Protein AF-A0A8X6W971-F1 (afdb_monomer)

Structure (mmCIF, N/CA/C/O backbone):
data_AF-A0A8X6W971-F1
#
_entry.id   AF-A0A8X6W971-F1
#
loop_
_atom_site.group_PDB
_atom_site.id
_atom_site.type_symbol
_atom_site.label_atom_id
_atom_site.label_alt_id
_atom_site.label_comp_id
_atom_site.label_asym_id
_atom_site.label_entity_id
_atom_site.label_seq_id
_atom_site.pdbx_PDB_ins_code
_atom_site.Cartn_x
_atom_site.Cartn_y
_atom_site.Cartn_z
_atom_site.occupancy
_atom_site.B_iso_or_equiv
_atom_site.auth_seq_id
_atom_site.auth_comp_id
_atom_site.auth_asym_id
_atom_site.auth_atom_id
_atom_site.pdbx_PDB_model_num
ATOM 1 N N . MET A 1 1 ? 10.305 8.942 15.563 1.00 44.91 1 MET A N 1
ATOM 2 C CA . MET A 1 1 ? 9.252 9.953 15.820 1.00 44.91 1 MET A CA 1
ATOM 3 C C . MET A 1 1 ? 9.724 11.420 15.728 1.00 44.91 1 MET A C 1
ATOM 5 O O . MET A 1 1 ? 8.876 12.283 15.577 1.00 44.91 1 MET A O 1
ATOM 9 N N . ASN A 1 2 ? 11.033 11.741 15.725 1.00 41.28 2 ASN A N 1
ATOM 10 C CA . ASN A 1 2 ? 11.530 13.136 15.807 1.00 41.28 2 ASN A CA 1
ATOM 11 C C . ASN A 1 2 ? 11.628 13.958 14.498 1.00 41.28 2 ASN A C 1
ATOM 13 O O . ASN A 1 2 ? 11.898 15.151 14.576 1.00 41.28 2 ASN A O 1
ATOM 17 N N . LYS A 1 3 ? 11.394 13.387 13.305 1.00 46.59 3 LYS A N 1
ATOM 18 C CA . LYS A 1 3 ? 11.493 14.131 12.024 1.00 46.59 3 LYS A CA 1
ATOM 19 C C . LYS A 1 3 ? 10.219 14.894 11.620 1.00 46.59 3 LYS A C 1
ATOM 21 O O . LYS A 1 3 ? 10.252 15.666 10.672 1.00 46.59 3 LYS A O 1
ATOM 26 N N . LEU A 1 4 ? 9.116 14.713 12.352 1.00 51.41 4 LEU A N 1
ATOM 27 C CA . LEU A 1 4 ? 7.832 15.381 12.086 1.00 51.41 4 LEU A CA 1
ATOM 28 C C . LEU A 1 4 ? 7.694 16.761 12.751 1.00 51.41 4 LEU A C 1
ATOM 30 O O . LEU A 1 4 ? 6.668 17.409 12.594 1.00 51.41 4 LEU A O 1
ATOM 34 N N . LYS A 1 5 ? 8.723 17.236 13.467 1.00 49.31 5 LYS A N 1
ATOM 35 C CA . LYS A 1 5 ? 8.712 18.553 14.131 1.00 49.31 5 LYS A CA 1
ATOM 36 C C . LYS A 1 5 ? 8.856 19.745 13.168 1.00 49.31 5 LYS A C 1
ATOM 38 O O . LYS A 1 5 ? 8.687 20.880 13.591 1.00 49.31 5 LYS A O 1
ATOM 43 N N . ASN A 1 6 ? 9.111 19.498 11.882 1.00 54.38 6 ASN A N 1
ATOM 44 C CA . ASN A 1 6 ? 9.034 20.516 10.835 1.00 54.38 6 ASN A CA 1
ATOM 45 C C . ASN A 1 6 ? 7.627 20.490 10.229 1.00 54.38 6 ASN A C 1
ATOM 47 O O . ASN A 1 6 ? 7.315 19.579 9.461 1.00 54.38 6 ASN A O 1
ATOM 51 N N . GLY A 1 7 ? 6.795 21.487 10.550 1.00 62.50 7 GLY A N 1
ATOM 52 C CA . GLY A 1 7 ? 5.385 21.558 10.128 1.00 62.50 7 GLY A CA 1
ATOM 53 C C . GLY A 1 7 ? 5.150 21.344 8.626 1.00 62.50 7 GLY A C 1
ATOM 54 O O . GLY A 1 7 ? 4.133 20.777 8.242 1.00 62.50 7 GLY A O 1
ATOM 55 N N . LYS A 1 8 ? 6.137 21.674 7.781 1.00 73.19 8 LYS A N 1
ATOM 56 C CA . LYS A 1 8 ? 6.101 21.433 6.332 1.00 73.19 8 LYS A CA 1
ATOM 57 C C . LYS A 1 8 ? 5.924 19.952 5.958 1.00 73.19 8 LYS A C 1
ATOM 59 O O . LYS A 1 8 ? 5.048 19.632 5.168 1.00 73.19 8 LYS A O 1
ATOM 64 N N . PHE A 1 9 ? 6.682 19.035 6.568 1.00 79.69 9 PHE A N 1
ATOM 65 C CA . PHE A 1 9 ? 6.585 17.604 6.235 1.00 79.69 9 PHE A CA 1
ATOM 66 C C . PHE A 1 9 ? 5.285 16.964 6.721 1.00 79.69 9 PHE A C 1
ATOM 68 O O . PHE A 1 9 ? 4.863 15.944 6.184 1.00 79.69 9 PHE A O 1
ATOM 75 N N . PHE A 1 10 ? 4.660 17.537 7.750 1.00 82.75 10 PHE A N 1
ATOM 76 C CA . PHE A 1 10 ? 3.366 17.068 8.223 1.00 82.75 10 PHE A CA 1
ATOM 77 C C . PHE A 1 10 ? 2.248 17.444 7.247 1.00 82.75 10 PHE A C 1
ATOM 79 O O . PHE A 1 10 ? 1.425 16.591 6.926 1.00 82.75 10 PHE A O 1
ATOM 86 N N . GLU A 1 11 ? 2.252 18.671 6.717 1.00 85.88 11 GLU A N 1
ATOM 87 C CA . GLU A 1 11 ? 1.306 19.077 5.668 1.00 85.88 11 GLU A CA 1
ATOM 88 C C . GLU A 1 11 ? 1.532 18.312 4.359 1.00 85.88 11 GLU A C 1
ATOM 90 O O . GLU A 1 11 ? 0.575 17.793 3.784 1.00 85.88 11 GLU A O 1
ATOM 95 N N . ASP A 1 12 ? 2.789 18.137 3.942 1.00 87.81 12 ASP A N 1
ATOM 96 C CA . ASP A 1 12 ? 3.129 17.323 2.768 1.00 87.81 12 ASP A CA 1
ATOM 97 C C . ASP A 1 12 ? 2.699 15.854 2.950 1.00 87.81 12 ASP A C 1
ATOM 99 O O . ASP A 1 12 ? 2.367 15.171 1.988 1.00 87.81 12 ASP A O 1
ATOM 103 N N . TYR A 1 13 ? 2.678 15.338 4.182 1.00 90.38 13 TYR A N 1
ATOM 104 C CA . TYR A 1 13 ? 2.171 13.993 4.449 1.00 90.38 13 TYR A CA 1
ATOM 105 C C . TYR A 1 13 ? 0.641 13.919 4.387 1.00 90.38 13 TYR A C 1
ATOM 107 O O . TYR A 1 13 ? 0.092 12.951 3.862 1.00 90.38 13 TYR A O 1
ATOM 115 N N . LYS A 1 14 ? -0.063 14.943 4.888 1.00 90.38 14 LYS A N 1
ATOM 116 C CA . LYS A 1 14 ? -1.527 15.034 4.777 1.00 90.38 14 LYS A CA 1
ATOM 117 C C . LYS A 1 14 ? -1.984 15.124 3.325 1.00 90.38 14 LYS A C 1
ATOM 119 O O . LYS A 1 14 ? -3.009 14.535 2.986 1.00 90.38 14 LYS A O 1
ATOM 124 N N . SER A 1 15 ? -1.246 15.850 2.483 1.00 90.62 15 SER A N 1
ATOM 125 C CA . SER A 1 15 ? -1.605 16.027 1.073 1.00 90.62 15 SER A CA 1
ATOM 126 C C . SER A 1 15 ? -1.621 14.703 0.307 1.00 90.62 15 SER A C 1
ATOM 128 O O . SER A 1 15 ? -2.470 14.542 -0.562 1.00 90.62 15 SER A O 1
ATOM 130 N N . VAL A 1 16 ? -0.792 13.721 0.690 1.00 91.69 16 VAL A N 1
ATOM 131 C CA . VAL A 1 16 ? -0.840 12.365 0.116 1.00 91.69 16 VAL A CA 1
ATOM 132 C C . VAL A 1 16 ? -2.220 11.733 0.303 1.00 91.69 16 VAL A C 1
ATOM 134 O O . VAL A 1 16 ? -2.785 11.207 -0.649 1.00 91.69 16 VAL A O 1
ATOM 137 N N . PHE A 1 17 ? -2.793 11.813 1.506 1.00 93.12 17 PHE A N 1
ATOM 138 C CA . PHE A 1 17 ? -4.114 11.236 1.770 1.00 93.12 17 PHE A 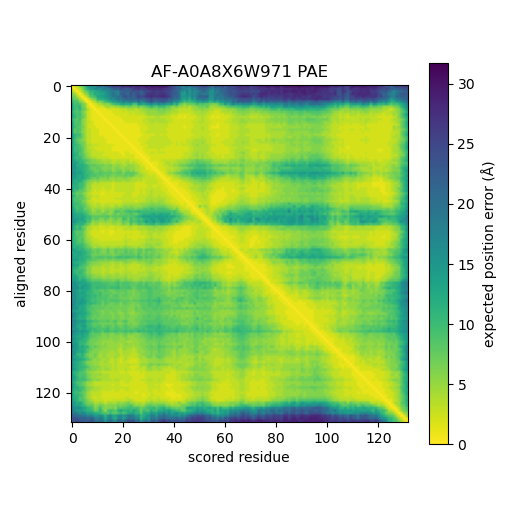CA 1
ATOM 139 C C . PHE A 1 17 ? -5.241 12.012 1.087 1.00 93.12 17 PHE A C 1
ATOM 141 O O . PHE A 1 17 ? -6.195 11.390 0.640 1.00 93.12 17 PHE A O 1
ATOM 148 N N . ARG A 1 18 ? -5.123 13.340 0.954 1.00 92.75 18 ARG A N 1
ATOM 149 C CA . ARG A 1 18 ? -6.080 14.133 0.160 1.00 92.75 18 ARG A CA 1
ATOM 150 C C . ARG A 1 18 ? -6.060 13.716 -1.308 1.00 92.75 18 ARG A C 1
ATOM 152 O O . ARG A 1 18 ? -7.104 13.427 -1.862 1.00 92.75 18 ARG A O 1
ATOM 159 N N . GLN A 1 19 ? -4.871 13.561 -1.893 1.00 91.94 19 GLN A N 1
ATOM 160 C CA . GLN A 1 19 ? -4.736 13.051 -3.260 1.00 91.94 19 GLN A CA 1
ATOM 161 C C . GLN A 1 19 ? -5.325 11.646 -3.410 1.00 91.94 19 GLN A C 1
ATOM 163 O O . GLN A 1 19 ? -5.910 11.334 -4.438 1.00 91.94 19 GLN A O 1
ATOM 168 N N . TRP A 1 20 ? -5.164 10.776 -2.410 1.00 93.06 20 TRP A N 1
ATOM 169 C CA . TRP A 1 20 ? -5.769 9.444 -2.448 1.00 93.06 20 TRP A CA 1
ATOM 170 C C . TRP A 1 20 ? -7.297 9.493 -2.365 1.00 93.06 20 TRP A C 1
ATOM 172 O O . TRP A 1 20 ? -7.945 8.677 -3.011 1.00 93.06 20 TRP A O 1
ATOM 182 N N . GLU A 1 21 ? -7.867 10.433 -1.610 1.00 93.25 21 GLU A N 1
ATOM 183 C CA . GLU A 1 21 ? -9.315 10.678 -1.571 1.00 93.25 21 GLU A CA 1
ATOM 184 C C . GLU A 1 21 ? -9.808 11.211 -2.929 1.00 93.25 21 GLU A C 1
ATOM 186 O O . GLU A 1 21 ? -10.726 10.635 -3.504 1.00 93.25 21 GLU A O 1
ATOM 191 N N . ASP A 1 22 ? -9.127 12.209 -3.508 1.00 93.31 22 ASP A N 1
ATOM 192 C CA . ASP A 1 22 ? -9.453 12.776 -4.829 1.00 93.31 22 ASP A CA 1
ATOM 193 C C . ASP A 1 22 ? -9.399 11.721 -5.953 1.00 93.31 22 ASP A C 1
ATOM 195 O O . ASP A 1 22 ? -10.183 11.751 -6.902 1.00 93.31 22 ASP A O 1
ATOM 199 N N . LEU A 1 23 ? -8.472 10.765 -5.842 1.00 92.69 23 LEU A N 1
ATOM 200 C CA . LEU A 1 23 ? -8.314 9.645 -6.774 1.00 92.69 23 LEU A CA 1
ATOM 201 C C . LEU A 1 23 ? -9.244 8.458 -6.470 1.00 92.69 23 LEU A C 1
ATOM 203 O O . LEU A 1 23 ? -9.159 7.443 -7.161 1.00 92.69 23 LEU A O 1
ATOM 207 N N . ASN A 1 24 ? -10.116 8.556 -5.462 1.00 92.31 24 ASN A N 1
ATOM 208 C CA . ASN A 1 24 ? -10.991 7.475 -4.987 1.00 92.31 24 ASN A CA 1
ATOM 209 C C . ASN A 1 24 ? -10.237 6.184 -4.600 1.00 92.31 24 ASN A C 1
ATOM 211 O O . ASN A 1 24 ? -10.766 5.078 -4.713 1.00 92.31 24 ASN A O 1
ATOM 215 N N . ILE A 1 25 ? -8.990 6.320 -4.142 1.00 93.56 25 ILE A N 1
ATOM 216 C CA . ILE A 1 25 ? -8.174 5.221 -3.601 1.00 93.56 25 ILE A CA 1
ATOM 217 C C . ILE A 1 25 ? -8.595 4.921 -2.157 1.00 93.56 25 ILE A C 1
ATOM 219 O O . ILE A 1 25 ? -8.597 3.765 -1.736 1.00 93.56 25 ILE A O 1
ATOM 223 N N . ILE A 1 26 ? -8.947 5.961 -1.396 1.00 94.00 26 ILE A N 1
ATOM 224 C CA . ILE A 1 26 ? -9.483 5.851 -0.035 1.00 94.00 26 ILE A CA 1
ATOM 225 C C . ILE A 1 26 ? -10.827 6.565 0.063 1.00 94.00 26 ILE A C 1
ATOM 227 O O . ILE A 1 26 ? -11.098 7.500 -0.685 1.00 94.00 26 ILE A O 1
ATOM 231 N N . GLU A 1 27 ? -11.640 6.151 1.029 1.00 93.31 27 GLU A N 1
ATOM 232 C CA . GLU A 1 27 ? -12.941 6.746 1.322 1.00 93.31 27 GLU A CA 1
ATOM 233 C C . GLU A 1 27 ? -13.062 7.072 2.813 1.00 93.31 27 GLU A C 1
ATOM 235 O O . GLU A 1 27 ? -12.379 6.483 3.660 1.00 93.31 27 GLU A O 1
ATOM 240 N N . ARG A 1 28 ? -13.934 8.026 3.147 1.00 92.88 28 ARG A N 1
ATOM 241 C CA . ARG A 1 28 ? -14.271 8.306 4.543 1.00 92.88 28 ARG A CA 1
ATOM 242 C C . ARG A 1 28 ? -15.194 7.219 5.069 1.00 92.88 28 ARG A C 1
ATOM 244 O O . ARG A 1 28 ? -16.190 6.890 4.435 1.00 92.88 28 ARG A O 1
ATOM 251 N N . VAL A 1 29 ? -14.889 6.724 6.264 1.00 91.94 29 VAL A N 1
ATOM 252 C CA . VAL A 1 29 ? -15.770 5.799 6.980 1.00 91.94 29 VAL A CA 1
ATOM 253 C C . VAL A 1 29 ? -17.006 6.576 7.455 1.00 91.94 29 VAL A C 1
ATOM 255 O O . VAL A 1 29 ? -16.835 7.579 8.156 1.00 91.94 29 VAL A O 1
ATOM 258 N N . PRO A 1 30 ? -18.235 6.158 7.097 1.00 90.75 30 PRO A N 1
ATOM 259 C CA . PRO A 1 30 ? -19.458 6.780 7.596 1.00 90.75 30 PRO A CA 1
ATOM 260 C C . PRO A 1 30 ? -19.537 6.716 9.124 1.00 90.75 30 PRO A C 1
ATOM 262 O O . PRO A 1 30 ? -19.157 5.712 9.722 1.00 90.75 30 PRO A O 1
ATOM 265 N N . GLU A 1 31 ? -20.098 7.746 9.767 1.00 88.44 31 GLU A N 1
ATOM 266 C CA . GLU A 1 31 ? -20.204 7.793 11.238 1.00 88.44 31 GLU A CA 1
ATOM 267 C C . GLU A 1 31 ? -20.954 6.584 11.817 1.00 88.44 31 GLU A C 1
ATOM 269 O O . GLU A 1 31 ? -20.584 6.055 12.864 1.00 88.44 31 GLU A O 1
ATOM 274 N N . VAL A 1 32 ? -21.959 6.094 11.088 1.00 89.62 32 VAL A N 1
ATOM 275 C CA . VAL A 1 32 ? -22.755 4.918 11.468 1.00 89.62 32 VAL A CA 1
ATOM 276 C C . VAL A 1 32 ? -21.956 3.608 11.444 1.00 89.62 32 VAL A C 1
ATOM 278 O O . VAL A 1 32 ? -22.346 2.656 12.112 1.00 89.62 32 VAL A O 1
ATOM 281 N N . GLU A 1 33 ? -20.831 3.557 10.725 1.00 87.38 33 GLU A N 1
ATOM 282 C CA . GLU A 1 33 ? -19.970 2.372 10.571 1.00 87.38 33 GLU A CA 1
ATOM 283 C C . GLU A 1 33 ? -18.705 2.436 11.453 1.00 87.38 33 GLU A C 1
ATOM 285 O O . GLU A 1 33 ? -17.868 1.527 11.428 1.00 87.38 33 GLU A O 1
ATOM 290 N N . LEU A 1 34 ? -18.538 3.495 12.258 1.00 84.38 34 LEU A N 1
ATOM 291 C CA . LEU A 1 34 ? -17.361 3.666 13.123 1.00 84.38 34 LEU A CA 1
ATOM 292 C C . LEU A 1 34 ? -17.255 2.596 14.216 1.00 84.38 34 LEU A C 1
ATOM 294 O O . LEU A 1 34 ? -16.147 2.258 14.626 1.00 84.38 34 LEU A O 1
ATOM 298 N N . ASN A 1 35 ? -18.394 2.057 14.657 1.00 85.25 35 ASN A N 1
ATOM 299 C CA . ASN A 1 35 ? -18.467 1.039 15.709 1.00 85.25 35 ASN A CA 1
ATOM 300 C C . ASN A 1 35 ? -18.461 -0.401 15.170 1.00 85.25 35 ASN A C 1
ATOM 302 O O . ASN A 1 35 ? -18.539 -1.341 15.962 1.00 85.25 35 ASN A O 1
ATOM 306 N N . ASN A 1 36 ? -18.388 -0.590 13.849 1.00 88.44 36 ASN A N 1
ATOM 307 C CA . ASN A 1 36 ? -18.300 -1.923 13.260 1.00 88.44 36 ASN A CA 1
ATOM 308 C C . ASN A 1 36 ? -16.975 -2.597 13.636 1.00 88.44 36 ASN A C 1
ATOM 310 O O . ASN A 1 36 ? -15.960 -1.928 13.860 1.00 88.44 36 ASN A O 1
ATOM 314 N N . GLU A 1 37 ? -16.975 -3.933 13.655 1.00 87.81 37 GLU A N 1
ATOM 315 C CA . GLU A 1 37 ? -15.742 -4.704 13.792 1.00 87.81 37 GLU A CA 1
ATOM 316 C C . GLU A 1 37 ? -14.769 -4.303 12.679 1.00 87.81 37 GLU A C 1
ATOM 318 O O . GLU A 1 37 ? -15.101 -4.318 11.496 1.00 87.81 37 GLU A O 1
ATOM 323 N N . CYS A 1 38 ? -13.576 -3.870 13.072 1.00 90.44 38 CYS A N 1
ATOM 324 C CA . CYS A 1 38 ? -12.606 -3.313 12.149 1.00 90.44 38 CYS A CA 1
ATOM 325 C C . CYS A 1 38 ? -11.182 -3.497 12.661 1.00 90.44 38 CYS A C 1
ATOM 327 O O . CYS A 1 38 ? -10.947 -3.867 13.813 1.00 90.44 38 CYS A O 1
ATOM 329 N N . HIS A 1 39 ? -10.222 -3.213 11.788 1.00 91.62 39 HIS A N 1
ATOM 330 C CA . HIS A 1 39 ? -8.812 -3.164 12.137 1.00 91.62 39 HIS A CA 1
ATOM 331 C C . HIS A 1 39 ? -8.212 -1.852 11.634 1.00 91.62 39 HIS A C 1
ATOM 333 O O . HIS A 1 39 ? -8.390 -1.472 10.475 1.00 91.62 39 HIS A O 1
ATOM 339 N N . TYR A 1 40 ? -7.485 -1.165 12.515 1.00 91.06 40 TYR A N 1
ATOM 340 C CA . TYR A 1 40 ? -6.771 0.057 12.170 1.00 91.06 40 TYR A CA 1
ATOM 341 C C . TYR A 1 40 ? -5.327 -0.273 11.823 1.00 91.06 40 TYR A C 1
ATOM 343 O O . TYR A 1 40 ? -4.597 -0.791 12.664 1.00 91.06 40 TYR A O 1
ATOM 351 N N . LEU A 1 41 ? -4.899 0.075 10.612 1.00 93.38 41 LEU A N 1
ATOM 352 C CA . LEU A 1 41 ? -3.514 -0.034 10.178 1.00 93.38 41 LEU A CA 1
ATOM 353 C C . LEU A 1 41 ? -2.710 1.173 10.662 1.00 93.38 41 LEU A C 1
ATOM 355 O O . LEU A 1 41 ? -2.898 2.288 10.155 1.00 93.38 41 LEU A O 1
ATOM 359 N N . PRO A 1 42 ? -1.767 0.982 11.602 1.00 93.88 42 PRO A N 1
ATOM 360 C CA . PRO A 1 42 ? -0.846 2.036 11.966 1.00 93.88 42 PRO A CA 1
ATOM 361 C C . PRO A 1 42 ? -0.007 2.400 10.751 1.00 93.88 42 PRO A C 1
ATOM 363 O O . PRO A 1 42 ? 0.418 1.538 9.980 1.00 93.88 42 PRO A O 1
ATOM 366 N N . HIS A 1 43 ? 0.263 3.688 10.591 1.00 94.19 43 HIS A N 1
ATOM 367 C CA . HIS A 1 43 ? 1.097 4.158 9.503 1.00 94.19 43 HIS A CA 1
ATOM 368 C C . HIS A 1 43 ? 2.053 5.247 9.948 1.00 94.19 43 HIS A C 1
ATOM 370 O O . HIS A 1 43 ? 1.837 5.965 10.926 1.00 94.19 43 HIS A O 1
ATOM 376 N N . ARG A 1 44 ? 3.140 5.375 9.195 1.00 91.00 44 ARG A N 1
ATOM 377 C CA . ARG A 1 44 ? 4.140 6.420 9.393 1.00 91.00 44 ARG A CA 1
ATOM 378 C C . ARG A 1 44 ? 4.661 6.939 8.057 1.00 91.00 44 ARG A C 1
ATOM 380 O O . ARG A 1 44 ? 4.711 6.181 7.088 1.00 91.00 44 ARG A O 1
ATOM 387 N N . PRO A 1 45 ?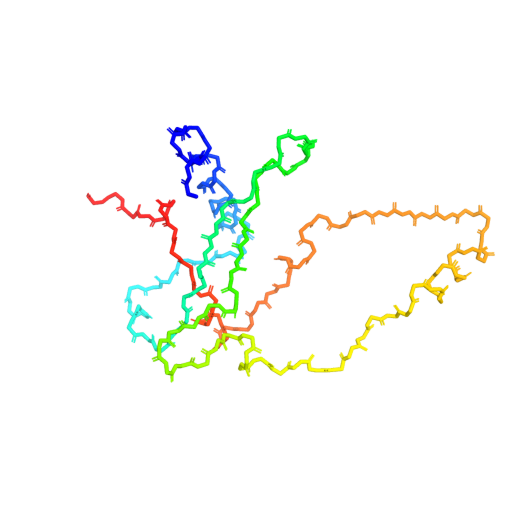 5.096 8.203 7.995 1.00 91.25 45 PRO A N 1
ATOM 388 C CA . PRO A 1 45 ? 5.771 8.717 6.818 1.00 91.25 45 PRO A CA 1
ATOM 389 C C . PRO A 1 45 ? 7.195 8.169 6.739 1.00 91.25 45 PRO A C 1
ATOM 391 O O . PRO A 1 45 ? 7.965 8.250 7.701 1.00 91.25 45 PRO A O 1
ATOM 394 N N . VAL A 1 46 ? 7.566 7.678 5.561 1.00 90.38 46 VAL A N 1
ATOM 395 C CA . VAL A 1 46 ? 8.959 7.526 5.143 1.00 90.38 46 VAL A CA 1
ATOM 396 C C . VAL A 1 46 ? 9.285 8.675 4.201 1.00 90.38 46 VAL A C 1
ATOM 398 O O . VAL A 1 46 ? 8.618 8.867 3.187 1.00 90.38 46 VAL A O 1
ATOM 401 N N . ILE A 1 47 ? 10.301 9.452 4.568 1.00 89.69 47 ILE A N 1
ATOM 402 C CA . ILE A 1 47 ? 10.733 10.639 3.831 1.00 89.69 47 ILE A CA 1
ATOM 403 C C . ILE A 1 47 ? 12.038 10.296 3.125 1.00 89.69 47 ILE A C 1
ATOM 405 O O . ILE A 1 47 ? 13.021 9.964 3.791 1.00 89.69 47 ILE A O 1
ATOM 409 N N . ASN A 1 48 ? 12.039 10.392 1.799 1.00 86.56 48 ASN A N 1
ATOM 410 C CA . ASN A 1 48 ? 13.232 10.264 0.976 1.00 86.56 48 ASN A CA 1
ATOM 411 C C . ASN A 1 48 ? 13.415 11.544 0.153 1.00 86.56 48 ASN A C 1
ATOM 413 O O . ASN A 1 48 ? 12.777 11.716 -0.882 1.00 86.56 48 ASN A O 1
ATOM 417 N N . LEU A 1 49 ? 14.270 12.449 0.633 1.00 85.62 49 LEU A N 1
ATOM 418 C CA . LEU A 1 49 ? 14.494 13.748 -0.010 1.00 85.62 49 LEU A CA 1
ATOM 419 C C . LEU A 1 49 ? 15.225 13.627 -1.352 1.00 85.62 49 LEU A C 1
ATOM 421 O O . LEU A 1 49 ? 15.056 14.503 -2.197 1.00 85.62 49 LEU A O 1
ATOM 425 N N . ASP A 1 50 ? 15.949 12.526 -1.557 1.00 86.69 50 ASP A N 1
ATOM 426 C CA . ASP A 1 50 ? 16.682 12.233 -2.791 1.00 86.69 50 ASP A CA 1
ATOM 427 C C . ASP A 1 50 ? 15.768 11.646 -3.879 1.00 86.69 50 ASP A C 1
ATOM 429 O O . ASP A 1 50 ? 16.165 11.489 -5.032 1.00 86.69 50 ASP A O 1
ATOM 433 N N . SER A 1 51 ? 14.516 11.316 -3.538 1.00 81.62 51 SER A N 1
ATOM 434 C CA . SER A 1 51 ? 13.538 10.860 -4.521 1.00 81.62 51 SER A CA 1
ATOM 435 C C . SER A 1 51 ? 13.040 12.033 -5.365 1.00 81.62 51 SER A C 1
ATOM 437 O O . SER A 1 51 ? 12.420 12.966 -4.851 1.00 81.62 51 SER A O 1
ATOM 439 N N . ALA A 1 52 ? 13.258 11.945 -6.679 1.00 74.69 52 ALA A N 1
ATOM 440 C CA . ALA A 1 52 ? 12.758 12.926 -7.639 1.00 74.69 52 ALA A CA 1
ATOM 441 C C . ALA A 1 52 ? 11.220 12.932 -7.728 1.00 74.69 52 ALA A C 1
ATOM 443 O O . ALA A 1 52 ? 10.616 13.993 -7.865 1.00 74.69 52 ALA A O 1
ATOM 444 N N . THR A 1 53 ? 10.588 11.759 -7.614 1.00 74.44 53 THR A N 1
ATOM 445 C CA . THR A 1 53 ? 9.152 11.564 -7.876 1.00 74.44 53 THR A CA 1
ATOM 446 C C . THR A 1 53 ? 8.304 11.437 -6.613 1.00 74.44 53 THR A C 1
ATOM 448 O O . THR A 1 53 ? 7.168 11.902 -6.592 1.00 74.44 53 THR A O 1
ATOM 451 N N . THR A 1 54 ? 8.810 10.830 -5.533 1.00 76.56 54 THR A N 1
ATOM 452 C CA . THR A 1 54 ? 7.995 10.559 -4.337 1.00 76.56 54 THR A CA 1
ATOM 453 C C . THR A 1 54 ? 8.776 10.808 -3.052 1.00 76.56 54 THR A C 1
ATOM 455 O O . THR A 1 54 ? 9.329 9.894 -2.434 1.00 76.56 54 THR A O 1
ATOM 458 N N . LYS A 1 55 ? 8.779 12.072 -2.621 1.00 83.44 55 LYS A N 1
ATOM 459 C CA . LYS A 1 55 ? 9.514 12.529 -1.432 1.00 83.44 55 LYS A CA 1
ATOM 460 C C . LYS A 1 55 ? 8.962 11.986 -0.116 1.00 83.44 55 LYS A C 1
ATOM 462 O O . LYS A 1 55 ? 9.722 11.817 0.836 1.00 83.44 55 LYS A O 1
ATOM 467 N N . ILE A 1 56 ? 7.658 11.709 -0.050 1.00 89.62 56 ILE A N 1
ATOM 468 C CA . ILE A 1 56 ? 6.985 11.184 1.143 1.00 89.62 56 ILE A CA 1
ATOM 469 C C . ILE A 1 56 ? 6.108 10.001 0.749 1.00 89.62 56 ILE A C 1
ATOM 471 O O . ILE A 1 56 ? 5.301 10.104 -0.171 1.00 89.62 56 ILE A O 1
ATOM 475 N N . ARG A 1 57 ? 6.252 8.884 1.467 1.00 89.88 57 ARG A N 1
ATOM 476 C CA . ARG A 1 57 ? 5.416 7.689 1.305 1.00 89.88 57 ARG A CA 1
ATOM 477 C C . ARG A 1 57 ? 4.812 7.256 2.640 1.00 89.88 57 ARG A C 1
ATOM 479 O O . ARG A 1 57 ? 5.565 7.101 3.607 1.00 89.88 57 ARG A O 1
ATOM 486 N N . PRO A 1 58 ? 3.489 7.034 2.722 1.00 92.31 58 PRO A N 1
ATOM 487 C CA . PRO A 1 58 ? 2.887 6.313 3.833 1.00 92.31 58 PRO A CA 1
ATOM 488 C C . PRO A 1 58 ? 3.376 4.863 3.837 1.00 92.31 58 PRO A C 1
ATOM 490 O O . PRO A 1 58 ? 3.318 4.181 2.819 1.00 92.31 58 PRO A O 1
ATOM 493 N N . VAL A 1 59 ? 3.862 4.399 4.984 1.00 93.06 59 VAL A N 1
ATOM 494 C CA . VAL A 1 59 ? 4.163 2.987 5.225 1.00 93.06 59 VAL A CA 1
ATOM 495 C C . VAL A 1 59 ? 3.219 2.483 6.300 1.00 93.06 59 VAL A C 1
ATOM 497 O O . VAL A 1 59 ? 3.189 3.057 7.390 1.00 93.06 59 VAL A O 1
ATOM 500 N N . PHE A 1 60 ? 2.473 1.431 5.969 1.00 94.44 60 PHE A N 1
ATOM 501 C CA . PHE A 1 60 ? 1.514 0.766 6.846 1.00 94.44 60 PHE A CA 1
ATOM 502 C C . PHE A 1 60 ? 2.159 -0.434 7.531 1.00 94.44 60 PHE A C 1
ATOM 504 O O . PHE A 1 60 ? 2.944 -1.159 6.919 1.00 94.44 60 PHE A O 1
ATOM 511 N N . ASP A 1 61 ? 1.821 -0.638 8.797 1.00 94.69 61 ASP A N 1
ATOM 512 C CA . ASP A 1 61 ? 2.282 -1.769 9.590 1.00 94.69 61 ASP A CA 1
ATOM 513 C C . ASP A 1 61 ? 1.152 -2.786 9.776 1.00 94.69 61 ASP A C 1
ATOM 515 O O . ASP A 1 61 ? 0.391 -2.736 10.738 1.00 94.69 61 ASP A O 1
ATOM 519 N N . ALA A 1 62 ? 1.053 -3.731 8.840 1.00 93.31 62 ALA A N 1
ATOM 520 C CA . ALA A 1 62 ? 0.105 -4.844 8.923 1.00 93.31 62 ALA A CA 1
ATOM 521 C C . ALA A 1 62 ? 0.536 -5.946 9.913 1.00 93.31 62 ALA A C 1
ATOM 523 O O . ALA A 1 62 ? -0.193 -6.921 10.097 1.00 93.31 62 ALA A O 1
ATOM 524 N N . SER A 1 63 ? 1.716 -5.811 10.532 1.00 93.50 63 SER A N 1
ATOM 525 C CA . SER A 1 63 ? 2.225 -6.728 11.558 1.00 93.50 63 SER A CA 1
ATOM 526 C C . SER A 1 63 ? 1.935 -6.256 12.982 1.00 93.50 63 SER A C 1
ATOM 528 O O . SER A 1 63 ? 2.135 -7.016 13.931 1.00 93.50 63 SER A O 1
ATOM 530 N N . ALA A 1 64 ? 1.445 -5.022 13.138 1.00 91.81 64 ALA A N 1
ATOM 531 C CA . ALA A 1 64 ? 1.006 -4.500 14.418 1.00 91.81 64 ALA A CA 1
ATOM 532 C C . ALA A 1 64 ? -0.112 -5.375 15.005 1.00 91.81 64 ALA A C 1
ATOM 534 O O . ALA A 1 64 ? -0.991 -5.861 14.293 1.00 91.81 64 ALA A O 1
ATOM 535 N N . ARG A 1 65 ? -0.050 -5.597 16.321 1.00 90.00 65 ARG A N 1
ATOM 536 C CA . ARG A 1 65 ? -0.963 -6.473 17.062 1.00 90.00 65 ARG A CA 1
ATOM 537 C C . ARG A 1 65 ? -1.460 -5.777 18.311 1.00 90.00 65 ARG A C 1
ATOM 539 O O . ARG A 1 65 ? -0.673 -5.188 19.053 1.00 90.00 65 ARG A O 1
ATOM 546 N N . GLU A 1 66 ? -2.749 -5.919 18.579 1.00 86.81 66 GLU A N 1
ATOM 547 C CA . GLU A 1 66 ? -3.289 -5.671 19.908 1.00 86.81 66 GLU A CA 1
ATOM 548 C C . GLU A 1 66 ? -2.944 -6.847 20.837 1.00 86.81 66 GLU A C 1
ATOM 550 O O . GLU A 1 66 ? -2.761 -7.990 20.403 1.00 86.81 66 GLU A O 1
ATOM 555 N N . LYS A 1 67 ? -2.827 -6.583 22.142 1.00 89.56 67 LYS A N 1
ATOM 556 C CA . LYS A 1 67 ? -2.495 -7.610 23.131 1.00 89.56 67 LYS A CA 1
ATOM 557 C C . LYS A 1 67 ? -3.526 -8.744 23.088 1.00 89.56 67 LYS A C 1
ATOM 559 O O . LYS A 1 67 ? -4.687 -8.552 23.424 1.00 89.56 67 LYS A O 1
ATOM 564 N N . GLY A 1 68 ? -3.070 -9.943 22.724 1.00 89.75 68 GLY A N 1
ATOM 565 C CA . GLY A 1 68 ? -3.918 -11.136 22.647 1.00 89.75 68 GLY A CA 1
ATOM 566 C C . GLY A 1 68 ? -4.744 -11.260 21.361 1.00 89.75 68 GLY A C 1
ATOM 567 O O . GLY A 1 68 ? -5.591 -12.147 21.288 1.00 89.75 68 GLY A O 1
ATOM 568 N N . LYS A 1 69 ? -4.504 -10.416 20.349 1.00 90.00 69 LYS A N 1
ATOM 569 C CA . LYS A 1 69 ? -5.152 -10.486 19.031 1.00 90.00 69 LYS A CA 1
ATOM 570 C C . LYS A 1 69 ? -4.123 -10.766 17.921 1.00 90.00 69 LYS A C 1
ATOM 572 O O . LYS A 1 69 ? -2.954 -10.397 18.068 1.00 90.00 69 LYS A O 1
ATOM 577 N N . PRO A 1 70 ? -4.521 -11.438 16.824 1.00 91.38 70 PRO A N 1
ATOM 578 C CA . PRO A 1 70 ? -3.659 -11.615 15.656 1.00 91.38 70 PRO A CA 1
ATOM 579 C C . PRO A 1 70 ? -3.409 -10.280 14.935 1.00 91.38 70 PRO A C 1
ATOM 581 O O . PRO A 1 70 ? -4.151 -9.318 15.121 1.00 91.38 70 PRO A O 1
ATOM 584 N N . SER A 1 71 ? -2.359 -10.225 14.112 1.00 93.69 71 SER A N 1
ATOM 585 C CA . SER A 1 71 ? -2.136 -9.107 13.186 1.00 93.69 71 SER A CA 1
ATOM 586 C C . SER A 1 71 ? -2.946 -9.332 11.918 1.00 93.69 71 SER A C 1
ATOM 588 O O . SER A 1 71 ? -3.344 -10.464 11.631 1.00 93.69 71 SER A O 1
ATOM 590 N N . LEU A 1 72 ? -3.107 -8.289 11.103 1.00 93.31 72 LEU A N 1
ATOM 591 C CA . LEU A 1 72 ? -3.701 -8.444 9.778 1.00 93.31 72 LEU A CA 1
ATOM 592 C C . LEU A 1 72 ? -2.958 -9.510 8.951 1.00 93.31 72 LEU A C 1
ATOM 594 O O . LEU A 1 72 ? -3.594 -10.368 8.346 1.00 93.31 72 LEU A O 1
ATOM 598 N N . ASN A 1 73 ? -1.623 -9.525 8.991 1.00 94.00 73 ASN A N 1
ATOM 599 C CA . ASN A 1 73 ? -0.814 -10.507 8.260 1.00 94.00 73 ASN A CA 1
ATOM 600 C C . ASN A 1 73 ? -1.058 -11.965 8.681 1.00 94.00 73 ASN A C 1
ATOM 602 O O . ASN A 1 73 ? -0.875 -12.861 7.861 1.00 94.00 73 ASN A O 1
ATOM 606 N N . ASP A 1 74 ? -1.455 -12.218 9.931 1.00 93.44 74 ASP A N 1
ATOM 607 C CA . ASP A 1 74 ? -1.762 -13.579 10.392 1.00 93.44 74 ASP A CA 1
ATOM 608 C C . ASP A 1 74 ? -3.141 -14.054 9.923 1.00 93.44 74 ASP A C 1
ATOM 610 O O . ASP A 1 74 ? -3.380 -15.256 9.826 1.00 93.44 74 ASP A O 1
ATOM 614 N N . CYS A 1 75 ? -4.045 -13.113 9.647 1.00 92.56 75 CYS A N 1
ATOM 615 C CA . CYS A 1 75 ? -5.409 -13.387 9.205 1.00 92.56 75 CYS A CA 1
ATOM 616 C C . CYS A 1 75 ? -5.527 -13.522 7.678 1.00 92.56 75 CYS A C 1
ATOM 618 O O . CYS A 1 75 ? -6.518 -14.057 7.184 1.00 92.56 75 CYS A O 1
ATOM 620 N N . LEU A 1 76 ? -4.541 -13.032 6.919 1.00 92.25 76 LEU A N 1
ATOM 621 C CA . LEU A 1 76 ? -4.565 -13.058 5.459 1.00 92.25 76 LEU A CA 1
ATOM 622 C C . LEU A 1 76 ? -4.129 -14.417 4.899 1.00 92.25 76 LEU A C 1
ATOM 624 O O . LEU A 1 76 ? -3.051 -14.938 5.194 1.00 92.25 76 LEU A O 1
ATOM 628 N N . HIS A 1 77 ? -4.944 -14.963 3.999 1.00 91.44 77 HIS A N 1
ATOM 629 C CA . HIS A 1 77 ? -4.581 -16.148 3.235 1.00 91.44 77 HIS A CA 1
ATOM 630 C C . HIS A 1 77 ? -3.546 -15.787 2.157 1.00 91.44 77 HIS A C 1
ATOM 632 O O . HIS A 1 77 ? -3.831 -15.003 1.254 1.00 91.44 77 HIS A O 1
ATOM 638 N N . LYS A 1 78 ? -2.350 -16.386 2.222 1.00 87.94 78 LYS A N 1
ATOM 639 C CA . LYS A 1 78 ? -1.218 -16.052 1.332 1.00 87.94 78 LYS A CA 1
ATOM 640 C C . LYS A 1 78 ? -1.462 -16.369 -0.146 1.00 87.94 78 LYS A C 1
ATOM 642 O O . LYS A 1 78 ? -0.855 -15.739 -1.004 1.00 87.94 78 LYS A O 1
ATOM 647 N N . GLY A 1 79 ? -2.338 -17.330 -0.440 1.00 91.62 79 GLY A N 1
ATOM 648 C CA . GLY A 1 79 ? -2.580 -17.785 -1.808 1.00 91.62 79 GLY A CA 1
ATOM 649 C C . GLY A 1 79 ? -1.359 -18.457 -2.444 1.00 91.62 79 GLY A C 1
ATOM 650 O O . GLY A 1 79 ? -0.376 -18.780 -1.776 1.00 91.62 79 GLY A O 1
ATOM 651 N N . VAL A 1 80 ? -1.453 -18.695 -3.751 1.00 93.75 80 VAL A N 1
ATOM 652 C CA . VAL A 1 80 ? -0.351 -19.222 -4.565 1.00 93.75 80 VAL A CA 1
ATOM 653 C C . VAL A 1 80 ? 0.523 -18.056 -5.020 1.00 93.75 80 VAL A C 1
ATOM 655 O O . VAL A 1 80 ? 0.008 -17.003 -5.393 1.00 93.75 80 VAL A O 1
ATOM 658 N N . ASN A 1 81 ? 1.843 -18.239 -5.011 1.00 90.81 81 ASN A N 1
ATOM 659 C CA . ASN A 1 81 ? 2.757 -17.245 -5.559 1.00 90.81 81 ASN A CA 1
ATOM 660 C C . ASN A 1 81 ? 2.724 -17.300 -7.095 1.00 90.81 81 ASN A C 1
ATOM 662 O O . ASN A 1 81 ? 3.149 -18.291 -7.683 1.00 90.81 81 ASN A O 1
ATOM 666 N N . LEU A 1 82 ? 2.209 -16.239 -7.718 1.00 91.50 82 LEU A N 1
ATOM 667 C CA . LEU A 1 82 ? 2.124 -16.087 -9.175 1.00 91.50 82 LEU A CA 1
ATOM 668 C C . LEU A 1 82 ? 3.312 -15.310 -9.769 1.00 91.50 82 LEU A C 1
ATOM 670 O O . LEU A 1 82 ? 3.322 -15.032 -10.965 1.00 91.50 82 LEU A O 1
ATOM 674 N N . ILE A 1 83 ? 4.291 -14.917 -8.949 1.00 91.81 83 ILE A N 1
ATOM 675 C CA . ILE A 1 83 ? 5.479 -14.197 -9.409 1.00 91.81 83 ILE A CA 1
ATOM 676 C C . ILE A 1 83 ? 6.400 -15.189 -10.120 1.00 91.81 83 ILE A C 1
ATOM 678 O O . ILE A 1 83 ? 6.896 -16.139 -9.511 1.00 91.81 83 ILE A O 1
ATOM 682 N N . GLU A 1 84 ? 6.632 -14.948 -11.407 1.00 90.38 84 GLU A N 1
ATOM 683 C CA . GLU A 1 84 ? 7.586 -15.710 -12.210 1.00 90.38 84 GLU A CA 1
ATOM 684 C C . GLU A 1 84 ? 9.025 -15.499 -11.723 1.00 90.38 84 GLU A C 1
ATOM 686 O O . GLU A 1 84 ? 9.377 -14.465 -11.144 1.00 90.38 84 GLU A O 1
ATOM 691 N N . LEU A 1 85 ? 9.888 -16.482 -11.980 1.00 93.94 85 LEU A N 1
ATOM 692 C CA . LEU A 1 85 ? 11.294 -16.377 -11.618 1.00 93.94 85 LEU A CA 1
ATOM 693 C C . LEU A 1 85 ? 11.974 -15.292 -12.461 1.00 93.94 85 LEU A C 1
ATOM 695 O O . LEU A 1 85 ? 11.816 -15.229 -13.679 1.00 93.94 85 LEU A O 1
ATOM 699 N N . ILE A 1 86 ? 12.782 -14.457 -11.803 1.00 94.19 86 ILE A N 1
ATOM 700 C CA . ILE A 1 86 ? 13.523 -13.373 -12.464 1.00 94.19 86 ILE A CA 1
ATOM 701 C C . ILE A 1 86 ? 14.370 -13.888 -13.645 1.00 94.19 86 ILE A C 1
ATOM 703 O O . ILE A 1 86 ? 14.307 -13.255 -14.697 1.00 94.19 86 ILE A O 1
ATOM 707 N N . PRO A 1 87 ? 15.121 -15.009 -13.541 1.00 95.62 87 PRO A N 1
ATOM 708 C CA . PRO A 1 87 ? 15.854 -15.561 -14.682 1.00 95.62 87 PRO A CA 1
ATOM 709 C C . PRO A 1 87 ? 14.964 -15.826 -15.901 1.00 95.62 87 PRO A C 1
ATOM 711 O O . PRO A 1 87 ? 15.298 -15.377 -16.991 1.00 95.62 87 PRO A O 1
ATOM 714 N N . ASP A 1 88 ? 13.792 -16.434 -15.705 1.00 94.81 88 ASP A N 1
ATOM 715 C CA . ASP A 1 88 ? 12.865 -16.755 -16.794 1.00 94.81 88 ASP A CA 1
ATOM 716 C C . ASP A 1 88 ? 12.363 -15.486 -17.503 1.00 94.81 88 ASP A C 1
ATOM 718 O O . ASP A 1 88 ? 12.230 -15.451 -18.729 1.00 94.81 88 ASP A O 1
ATOM 722 N N . ILE A 1 89 ? 12.097 -14.422 -16.733 1.00 94.12 89 ILE A N 1
ATOM 723 C CA . ILE A 1 89 ? 11.708 -13.110 -17.270 1.00 94.12 89 ILE A CA 1
ATOM 724 C C . ILE A 1 89 ? 12.859 -12.511 -18.090 1.00 94.12 89 ILE A C 1
ATOM 726 O O . ILE A 1 89 ? 12.633 -12.017 -19.198 1.00 94.12 89 ILE A O 1
ATOM 730 N N . LEU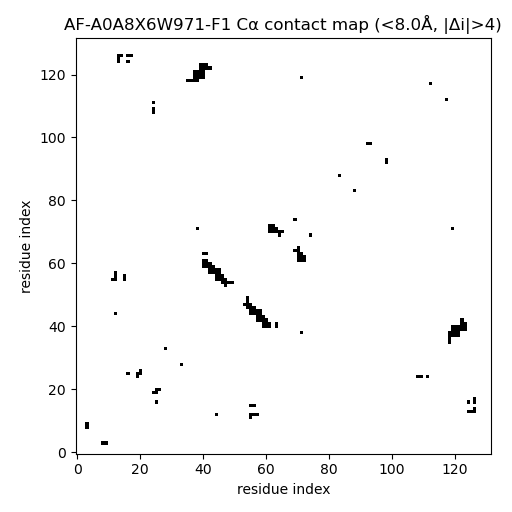 A 1 90 ? 14.091 -12.558 -17.572 1.00 94.00 90 LEU A N 1
ATOM 731 C CA . LEU A 1 90 ? 15.268 -12.008 -18.250 1.00 94.00 90 LEU A CA 1
ATOM 732 C C . LEU A 1 90 ? 15.605 -12.768 -19.536 1.00 94.00 90 LEU A C 1
ATOM 734 O O . LEU A 1 90 ? 15.966 -12.133 -20.528 1.00 94.00 90 LEU A O 1
ATOM 738 N N . ASP A 1 91 ? 15.461 -14.091 -19.541 1.00 94.75 91 ASP A N 1
ATOM 739 C CA . ASP A 1 91 ? 15.698 -14.918 -20.723 1.00 94.75 91 ASP A CA 1
ATOM 740 C C . ASP A 1 91 ? 14.710 -14.566 -21.836 1.00 94.75 91 ASP A C 1
ATOM 742 O O . ASP A 1 91 ? 15.132 -14.304 -22.964 1.00 94.75 91 ASP A O 1
ATOM 746 N N . ARG A 1 92 ? 13.412 -14.434 -21.520 1.00 93.62 92 ARG A N 1
ATOM 747 C CA . ARG A 1 92 ? 12.402 -13.978 -22.493 1.00 93.62 92 ARG A CA 1
ATOM 748 C C . ARG A 1 92 ? 12.656 -12.558 -22.984 1.00 93.62 92 ARG A C 1
ATOM 750 O O . ARG A 1 92 ? 12.520 -12.293 -24.177 1.00 93.62 92 ARG A O 1
ATOM 757 N N . PHE A 1 93 ? 13.044 -11.651 -22.089 1.00 93.81 93 PHE A N 1
ATOM 758 C CA . PHE A 1 93 ? 13.340 -10.261 -22.441 1.00 93.81 93 PHE A CA 1
ATOM 759 C C . PHE A 1 93 ? 14.508 -10.145 -23.435 1.00 93.81 93 PHE A C 1
ATOM 761 O O . PHE A 1 93 ? 14.528 -9.235 -24.259 1.00 93.81 93 PHE A O 1
ATOM 768 N N . ARG A 1 94 ? 15.459 -11.087 -23.398 1.00 93.94 94 ARG A N 1
ATOM 769 C CA . ARG A 1 94 ? 16.641 -11.125 -24.275 1.00 93.94 94 ARG A CA 1
ATOM 770 C C . ARG A 1 94 ? 16.409 -11.778 -25.641 1.00 93.94 94 ARG A C 1
ATOM 772 O O . ARG A 1 94 ? 17.315 -11.732 -26.468 1.00 93.94 94 ARG A O 1
ATOM 779 N N . ILE A 1 95 ? 15.239 -12.374 -25.897 1.00 95.56 95 ILE A N 1
ATOM 780 C CA . ILE A 1 95 ? 14.942 -13.058 -27.173 1.00 95.56 95 ILE A CA 1
ATOM 781 C C . ILE A 1 95 ? 14.991 -12.087 -28.362 1.00 95.56 95 ILE A C 1
ATOM 783 O O . ILE A 1 95 ? 15.383 -12.475 -29.462 1.00 95.56 95 ILE A O 1
ATOM 787 N N . TYR A 1 96 ? 14.606 -10.829 -28.151 1.00 93.50 96 TYR A N 1
ATOM 788 C CA . TYR A 1 96 ? 14.511 -9.828 -29.208 1.00 93.50 96 TYR A CA 1
ATOM 789 C C . TYR A 1 96 ? 15.600 -8.754 -29.074 1.00 93.50 96 TYR A C 1
ATOM 791 O O . TYR A 1 96 ? 16.010 -8.422 -27.963 1.00 93.50 96 TYR A O 1
ATOM 799 N N . PRO A 1 97 ? 16.052 -8.160 -30.194 1.00 93.88 97 PRO A N 1
ATOM 800 C CA . PRO A 1 97 ? 17.137 -7.174 -30.194 1.00 93.88 97 PRO A CA 1
ATOM 801 C C . PRO A 1 97 ? 16.769 -5.837 -29.533 1.00 93.88 97 PRO A C 1
ATOM 803 O O . PRO A 1 97 ? 17.656 -5.040 -29.236 1.00 93.88 97 PRO A O 1
ATOM 806 N N . VAL A 1 98 ? 15.477 -5.570 -29.319 1.00 94.81 98 VAL A N 1
ATOM 807 C CA . VAL A 1 98 ? 14.974 -4.340 -28.698 1.00 94.81 98 VAL A CA 1
ATOM 808 C C . VAL A 1 98 ? 14.032 -4.709 -27.560 1.00 94.81 98 VAL A C 1
ATOM 810 O O . VAL A 1 98 ? 13.040 -5.402 -27.777 1.00 94.81 98 VAL A O 1
ATOM 813 N N . GLY A 1 99 ? 14.330 -4.215 -26.359 1.00 92.19 99 GLY A N 1
ATOM 814 C CA . GLY A 1 99 ? 13.491 -4.360 -25.173 1.00 92.19 99 GLY A CA 1
ATOM 815 C C . GLY A 1 99 ? 12.911 -3.018 -24.733 1.00 92.19 99 GLY A C 1
ATOM 816 O O . GLY A 1 99 ? 13.607 -2.003 -24.748 1.00 92.19 99 GLY A O 1
ATOM 817 N N . ILE A 1 100 ? 11.640 -3.016 -24.327 1.00 92.38 100 ILE A N 1
ATOM 818 C CA . ILE A 1 100 ? 10.953 -1.842 -23.776 1.00 92.38 100 ILE A CA 1
ATOM 819 C C . ILE A 1 100 ? 10.681 -2.101 -22.298 1.00 92.38 100 ILE A C 1
ATOM 821 O O . ILE A 1 100 ? 10.191 -3.167 -21.930 1.00 92.38 100 ILE A O 1
ATOM 825 N N . VAL A 1 101 ? 10.990 -1.116 -21.4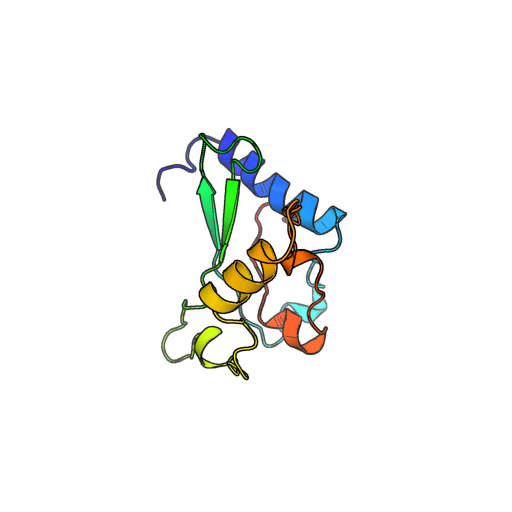59 1.00 92.12 101 VAL A N 1
ATOM 826 C CA . VAL A 1 101 ? 10.723 -1.148 -20.020 1.00 92.12 101 VAL A CA 1
ATOM 827 C C . VAL A 1 101 ? 9.934 0.101 -19.656 1.00 92.12 101 VAL A C 1
ATOM 829 O O . VAL A 1 101 ? 10.254 1.196 -20.117 1.00 92.12 101 VAL A O 1
ATOM 832 N N . ALA A 1 102 ? 8.911 -0.068 -18.828 1.00 91.94 102 ALA A N 1
ATOM 833 C CA . ALA A 1 102 ? 8.126 1.019 -18.265 1.00 91.94 102 ALA A CA 1
ATOM 834 C C . ALA A 1 102 ? 7.796 0.699 -16.804 1.00 91.94 102 ALA A C 1
ATOM 836 O O . ALA A 1 102 ? 7.660 -0.469 -16.440 1.00 91.94 102 ALA A O 1
ATOM 837 N N . ASP A 1 103 ? 7.669 1.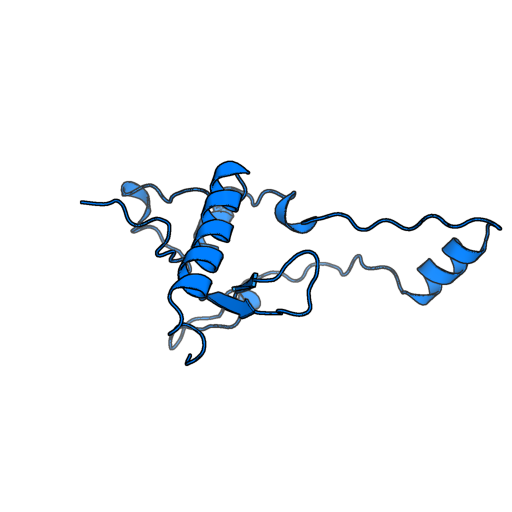741 -15.986 1.00 88.69 103 ASP A N 1
ATOM 838 C CA . ASP A 1 103 ? 7.182 1.641 -14.612 1.00 88.69 103 ASP A CA 1
ATOM 839 C C . ASP A 1 103 ? 5.722 2.104 -14.556 1.00 88.69 103 ASP A C 1
ATOM 841 O O . ASP A 1 103 ? 5.364 3.114 -15.169 1.00 88.69 103 ASP A O 1
ATOM 845 N N . ILE A 1 104 ? 4.876 1.359 -13.842 1.00 87.75 104 ILE A N 1
ATOM 846 C CA . ILE A 1 104 ? 3.462 1.703 -13.663 1.00 87.75 104 ILE A CA 1
ATOM 847 C C . ILE A 1 104 ? 3.321 2.416 -12.323 1.00 87.75 104 ILE A C 1
ATOM 849 O O . ILE A 1 104 ? 3.375 1.802 -11.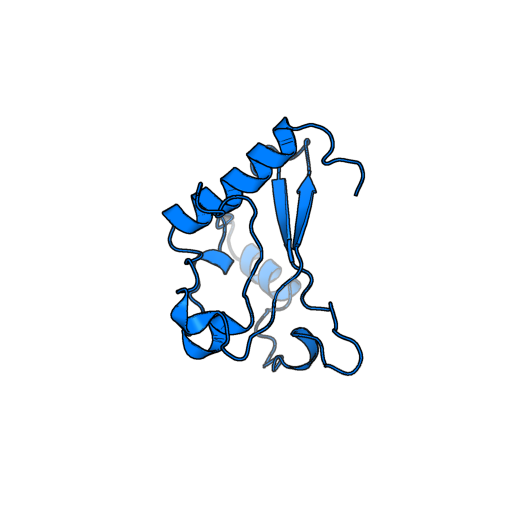253 1.00 87.75 104 ILE A O 1
ATOM 853 N N . GLU A 1 105 ? 3.097 3.727 -12.384 1.00 83.25 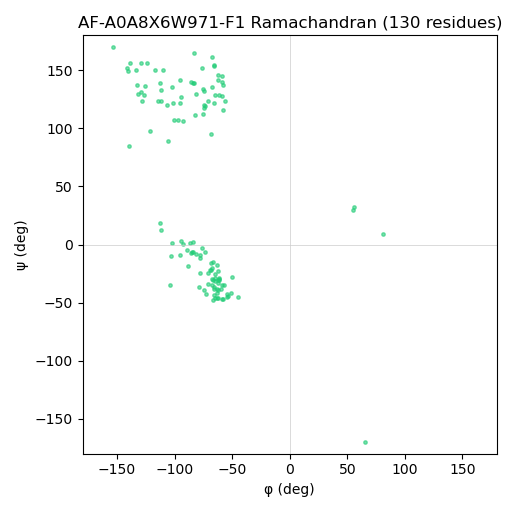105 GLU A N 1
ATOM 854 C CA . GLU A 1 105 ? 2.904 4.535 -11.187 1.00 83.25 105 GLU A CA 1
ATOM 855 C C . GLU A 1 105 ? 1.710 4.010 -10.369 1.00 83.25 105 GLU A C 1
ATOM 857 O O . GLU A 1 105 ? 0.605 3.853 -10.882 1.00 83.25 105 GLU A O 1
ATOM 862 N N . LYS A 1 106 ? 1.928 3.766 -9.068 1.00 84.50 106 LYS A N 1
ATOM 863 C CA . LYS A 1 106 ? 0.879 3.375 -8.104 1.00 84.50 106 LYS A CA 1
ATOM 864 C C . LYS A 1 106 ? 0.087 2.116 -8.507 1.00 84.50 106 LYS A C 1
ATOM 866 O O . LYS A 1 106 ? -1.069 1.992 -8.113 1.00 84.50 106 LYS A O 1
ATOM 871 N N . ALA A 1 107 ? 0.705 1.155 -9.199 1.00 89.62 107 ALA A N 1
ATOM 872 C CA . ALA A 1 107 ? 0.035 -0.052 -9.706 1.00 89.62 107 ALA A CA 1
ATOM 873 C C . ALA A 1 107 ? -0.904 -0.747 -8.691 1.00 89.62 107 ALA A C 1
ATOM 875 O O . ALA A 1 107 ? -2.046 -1.056 -9.016 1.00 89.62 107 ALA A O 1
ATOM 876 N N . PHE A 1 108 ? -0.470 -0.930 -7.436 1.00 87.44 108 PHE A N 1
ATOM 877 C CA . PHE A 1 108 ? -1.305 -1.558 -6.400 1.00 87.44 108 PHE A CA 1
ATOM 878 C C . PHE A 1 108 ? -2.530 -0.732 -5.994 1.00 87.44 108 PHE A C 1
ATOM 880 O O . PHE A 1 108 ? -3.546 -1.307 -5.623 1.00 87.44 108 PHE A O 1
ATOM 887 N N . LEU A 1 109 ? -2.454 0.600 -6.067 1.00 88.69 109 LEU A N 1
ATOM 888 C CA . LEU A 1 109 ? -3.568 1.484 -5.711 1.00 88.69 109 LEU A CA 1
ATOM 889 C C . LEU A 1 109 ? -4.633 1.551 -6.813 1.00 88.69 109 LEU A C 1
ATOM 891 O O . LEU A 1 109 ? -5.722 2.059 -6.570 1.00 88.69 109 LEU A O 1
ATOM 895 N N . MET A 1 110 ? -4.338 1.034 -8.010 1.00 87.44 110 MET A N 1
ATOM 896 C CA . MET A 1 110 ? -5.319 0.903 -9.093 1.00 87.44 110 MET A CA 1
ATOM 897 C C . MET A 1 110 ? -6.257 -0.300 -8.896 1.00 87.44 110 MET A C 1
ATOM 899 O O . MET A 1 110 ? -7.235 -0.442 -9.627 1.00 87.44 110 MET A O 1
ATOM 903 N N . LEU A 1 111 ? -5.975 -1.170 -7.920 1.00 90.88 111 LEU A N 1
ATOM 904 C CA . LEU A 1 111 ? -6.821 -2.308 -7.573 1.00 90.88 111 LEU A CA 1
ATOM 905 C C . LEU A 1 11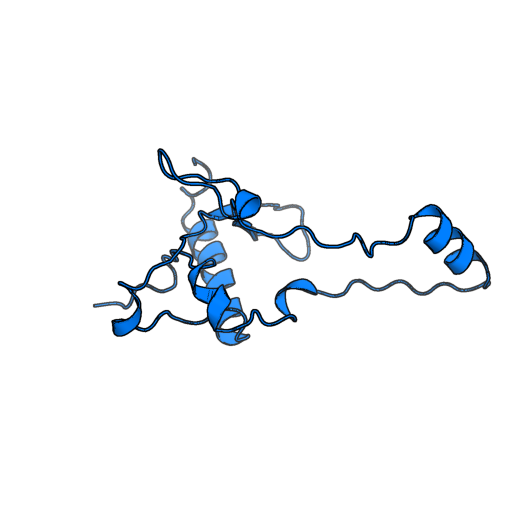1 ? -7.767 -1.929 -6.430 1.00 90.88 111 LEU A C 1
ATOM 907 O O . LEU A 1 111 ? -7.332 -1.475 -5.374 1.00 90.88 111 LEU A O 1
ATOM 911 N N . SER A 1 112 ? -9.069 -2.153 -6.622 1.00 92.06 112 SER A N 1
ATOM 912 C CA . SER A 1 112 ? -10.055 -1.932 -5.562 1.00 92.06 112 SER A CA 1
ATOM 913 C C . SER A 1 112 ? -10.143 -3.139 -4.631 1.00 92.06 112 SER A C 1
ATOM 915 O O . SER A 1 112 ? -10.165 -4.287 -5.074 1.00 92.06 112 SER A O 1
ATOM 917 N N . VAL A 1 113 ? -10.257 -2.872 -3.332 1.00 93.56 113 VAL A N 1
ATOM 918 C CA . VAL A 1 113 ? -10.534 -3.893 -2.319 1.00 93.56 113 VAL A CA 1
ATOM 919 C C . VAL A 1 113 ? -12.041 -4.130 -2.246 1.00 93.56 113 VAL A C 1
ATOM 921 O O . VAL A 1 113 ? -12.837 -3.183 -2.287 1.00 93.56 113 VAL A O 1
ATOM 924 N N . ALA A 1 114 ? -12.448 -5.395 -2.127 1.00 94.25 114 ALA A N 1
ATOM 925 C CA . ALA A 1 114 ? -13.851 -5.757 -1.969 1.00 94.25 114 ALA A CA 1
ATOM 926 C C . ALA A 1 114 ? -14.443 -5.076 -0.726 1.00 94.25 114 ALA A C 1
ATOM 928 O O . ALA A 1 114 ? -13.818 -5.057 0.329 1.00 94.25 114 ALA A O 1
ATOM 929 N N . ARG A 1 115 ? -15.665 -4.536 -0.838 1.00 91.19 115 ARG A N 1
ATOM 930 C CA . ARG A 1 115 ? -16.291 -3.707 0.212 1.00 91.19 115 ARG A CA 1
ATOM 931 C C . ARG A 1 115 ? -16.267 -4.357 1.602 1.00 91.19 115 ARG A C 1
ATOM 933 O O . ARG A 1 115 ? -15.953 -3.684 2.570 1.00 91.19 115 ARG A O 1
ATOM 940 N N . LYS A 1 116 ? -16.532 -5.664 1.672 1.00 90.94 116 LYS A N 1
ATOM 941 C CA . LYS A 1 116 ? -16.531 -6.458 2.913 1.00 90.94 116 LYS A CA 1
ATOM 942 C C . LYS A 1 116 ? -15.173 -6.525 3.632 1.00 90.94 116 LYS A C 1
ATOM 944 O O . LYS A 1 116 ? -15.146 -6.786 4.824 1.00 90.94 116 LYS A O 1
ATOM 949 N N . ASP A 1 117 ? -14.070 -6.301 2.916 1.00 92.50 117 ASP A N 1
ATOM 950 C CA . ASP A 1 117 ? -12.710 -6.443 3.445 1.00 92.50 117 ASP A CA 1
ATOM 951 C C . ASP A 1 117 ? -12.069 -5.075 3.767 1.00 92.50 117 ASP A C 1
ATOM 953 O O . ASP A 1 117 ? -11.016 -5.007 4.402 1.00 92.50 117 ASP A O 1
ATOM 957 N N . ARG A 1 118 ? -12.702 -3.963 3.357 1.00 93.19 118 ARG A N 1
ATOM 958 C CA . ARG A 1 118 ? -12.177 -2.596 3.548 1.00 93.19 118 ARG A CA 1
ATOM 959 C C . ARG A 1 118 ? -12.089 -2.192 5.016 1.00 93.19 118 ARG A C 1
ATOM 961 O O . ARG A 1 118 ? -11.174 -1.461 5.388 1.00 93.19 118 ARG A O 1
ATOM 968 N N . ASP A 1 119 ? -12.985 -2.711 5.855 1.00 92.75 119 ASP A N 1
ATOM 969 C CA . ASP A 1 119 ? -13.011 -2.416 7.291 1.00 92.75 119 ASP A CA 1
ATOM 970 C C . ASP A 1 119 ? -11.748 -2.889 8.034 1.00 92.75 119 ASP A C 1
ATOM 972 O O . ASP A 1 119 ? -11.441 -2.387 9.118 1.00 92.75 119 ASP A O 1
ATOM 976 N N . TYR A 1 120 ? -10.962 -3.794 7.444 1.00 92.62 120 TYR A N 1
ATOM 977 C CA . TYR A 1 120 ? -9.691 -4.255 8.012 1.00 92.62 120 TYR A CA 1
ATOM 978 C C . TYR A 1 120 ? -8.480 -3.405 7.595 1.00 92.62 120 TYR A C 1
ATOM 980 O O . TYR A 1 120 ? -7.365 -3.616 8.083 1.00 92.62 120 TYR A O 1
ATOM 988 N N . LEU A 1 121 ? -8.698 -2.434 6.703 1.00 94.31 121 LEU A N 1
ATOM 989 C CA . LEU A 1 121 ? -7.689 -1.518 6.176 1.00 94.31 121 LEU A CA 1
ATOM 990 C C . LEU A 1 121 ? -7.921 -0.066 6.633 1.00 94.31 121 LEU A C 1
ATOM 992 O O . LEU A 1 121 ? -7.391 0.860 6.015 1.00 94.31 121 LEU A O 1
ATOM 996 N N . LYS A 1 122 ? -8.704 0.160 7.700 1.00 93.69 122 LYS A N 1
ATOM 997 C CA . LYS A 1 122 ? -8.981 1.514 8.210 1.00 93.69 122 LYS A CA 1
ATOM 998 C C . LYS A 1 122 ? -7.692 2.190 8.665 1.00 93.69 122 LYS A C 1
ATOM 1000 O O . LYS A 1 122 ? -6.789 1.557 9.205 1.00 93.69 122 LYS A O 1
ATOM 1005 N N . ILE A 1 123 ? -7.610 3.502 8.478 1.00 93.44 123 ILE A N 1
ATOM 1006 C CA . ILE A 1 123 ? -6.443 4.310 8.849 1.00 93.44 123 ILE A CA 1
ATOM 1007 C C . ILE A 1 123 ? -6.892 5.568 9.586 1.00 93.44 123 ILE A C 1
ATOM 1009 O O . ILE A 1 123 ? -7.973 6.096 9.330 1.00 93.44 123 ILE A O 1
ATOM 1013 N N . PHE A 1 124 ? -6.052 6.078 10.487 1.00 90.12 124 PHE A N 1
ATOM 1014 C CA . PHE A 1 124 ? -6.323 7.334 11.181 1.00 90.12 124 PHE A CA 1
ATOM 1015 C C . PHE A 1 124 ? -5.540 8.487 10.546 1.00 90.12 124 PHE A C 1
ATOM 1017 O O . PHE A 1 124 ? -4.335 8.624 10.756 1.00 90.12 124 PHE A O 1
ATOM 1024 N N . SER A 1 125 ? -6.223 9.371 9.815 1.00 83.88 125 SER A N 1
ATOM 1025 C CA . SER A 1 125 ? -5.579 10.517 9.167 1.00 83.88 125 SER A CA 1
ATOM 1026 C C . SER A 1 125 ? -5.985 11.851 9.788 1.00 83.88 125 SER A C 1
ATOM 1028 O O . SER A 1 125 ? -7.147 12.247 9.779 1.00 83.88 125 SER A O 1
ATOM 1030 N N . HIS A 1 126 ? -4.986 12.616 10.236 1.00 74.50 126 HIS A N 1
ATOM 1031 C CA . HIS A 1 126 ? -5.171 14.007 10.666 1.00 74.50 126 HIS A CA 1
ATOM 1032 C C . HIS A 1 126 ? -5.551 14.940 9.507 1.00 74.50 126 HIS A C 1
ATOM 1034 O O . HIS A 1 126 ? -5.984 16.061 9.755 1.00 74.50 126 HIS A O 1
ATOM 1040 N N . ALA A 1 127 ? -5.374 14.503 8.253 1.00 67.25 127 ALA A N 1
ATOM 1041 C CA . ALA A 1 127 ? -5.813 15.250 7.077 1.00 67.25 127 ALA A CA 1
ATOM 1042 C C . ALA A 1 127 ? -7.342 15.317 6.959 1.00 67.25 127 ALA A C 1
ATOM 1044 O O . ALA A 1 127 ? -7.840 16.221 6.295 1.00 67.25 127 ALA A O 1
ATOM 1045 N N . MET A 1 128 ? -8.041 14.377 7.608 1.00 63.09 128 MET A N 1
ATOM 1046 C CA . MET A 1 128 ? -9.474 14.122 7.448 1.00 63.09 128 MET A CA 1
ATOM 1047 C C . MET A 1 128 ? -10.296 14.485 8.692 1.00 63.09 128 MET A C 1
ATOM 1049 O O . MET A 1 128 ? -11.464 14.116 8.783 1.00 63.09 128 MET A O 1
ATOM 1053 N N . LYS A 1 129 ? -9.717 15.207 9.665 1.00 58.31 129 LYS A N 1
ATOM 1054 C CA . LYS A 1 129 ? -10.519 15.794 10.747 1.00 58.31 129 LYS A CA 1
ATOM 1055 C C . LYS A 1 129 ? -11.434 16.864 10.149 1.00 58.31 129 LYS A C 1
ATOM 1057 O O . LYS A 1 129 ? -10.940 17.815 9.548 1.00 58.31 129 LYS A O 1
ATOM 1062 N N . ASN A 1 130 ? -12.745 16.715 10.331 1.00 49.00 130 ASN A N 1
ATOM 1063 C CA . ASN A 1 130 ? -13.684 17.807 10.100 1.00 49.00 130 ASN A CA 1
ATOM 1064 C C . ASN A 1 130 ? -13.335 18.948 11.066 1.00 49.00 130 ASN A C 1
ATOM 1066 O O . ASN A 1 130 ? -13.169 18.715 12.265 1.00 49.00 130 ASN A O 1
ATOM 1070 N N . ASN A 1 131 ? -13.177 20.160 10.530 1.00 39.41 131 ASN A N 1
ATOM 1071 C CA . ASN A 1 131 ? -13.130 21.372 11.339 1.00 39.41 131 ASN A CA 1
ATOM 1072 C C . ASN A 1 131 ? -14.532 21.573 11.927 1.00 39.41 131 ASN A C 1
ATOM 1074 O O . ASN A 1 131 ? -15.397 22.118 11.245 1.00 39.41 131 ASN A O 1
ATOM 1078 N N . ASN A 1 132 ? -14.739 21.089 13.150 1.00 34.91 132 ASN A N 1
ATOM 1079 C CA . ASN A 1 132 ? -15.778 21.603 14.036 1.00 34.91 132 ASN A CA 1
ATOM 1080 C C . ASN A 1 132 ? -15.182 22.732 14.872 1.00 34.91 132 ASN A C 1
ATOM 1082 O O . ASN A 1 132 ? -14.064 22.522 15.401 1.00 34.91 132 ASN A O 1
#

Sequence (132 aa):
MNKLKNGKFFEDYKSVFRQWEDLNIIERVPEVELNNECHYLPHRPVINLDSATTKIRPVFDASAREKGKPSLNDCLHKGVNLIELIPDILDRFRIYPVGIVADIEKAFLMLSVARKDRDYLKIFSHAMKNNN

Secondary structure (DSSP, 8-state):
-GGGGSHHHHHHHHHHHHHHHHTTSS-PPPGGGTTSS--B--EEEEE-TT-SS-SEEEEE-TT---TTS--HHHHS------PPPHHHHHHHHTTSS-------TTGGGGSPPPGGGGGGGB---GGG----

Radius of gyration: 18.98 Å; Cα contacts (8 Å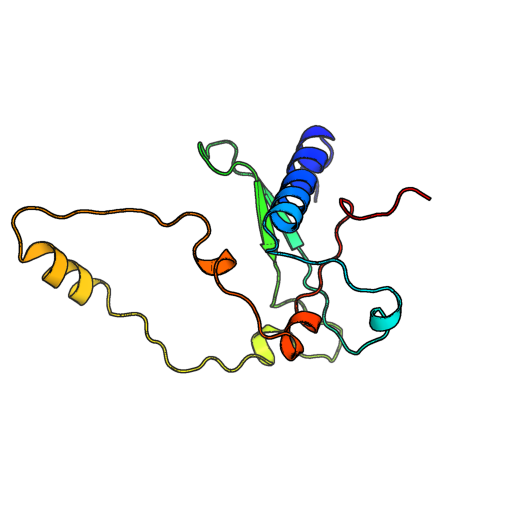, |Δi|>4): 97; chains: 1; bounding box: 40×41×53 Å

Organism: Trichonephila clavipes (NCBI:txid2585209)

Foldseek 3Di:
DPPPPPVVVLVVQLVVVVVCVVVVLDDDDDPVCPPPDAAEWDWDWDADCVDPPDRIDIDTDQCDDDVPGGGNVVVDDPDDDPDDDPVVVVVVQPPDPDHDDDDDPPVVSVDDDDPVCVRHHHYDHPSPDDDD

Solvent-accessible surface area (backbone atoms only — not comparable to full-atom values): 8769 Å² total; per-residue (Å²): 132,80,82,58,79,47,66,66,62,47,52,61,52,31,48,54,56,51,52,30,42,77,67,66,65,46,80,84,80,53,80,90,56,70,83,51,90,64,35,75,40,52,68,47,80,46,76,36,86,88,40,92,87,58,41,66,42,84,44,72,41,49,73,56,59,58,94,94,49,77,22,59,63,75,73,53,82,83,75,79,86,82,78,73,58,66,68,62,54,52,56,61,55,62,75,48,101,74,74,89,88,84,84,71,81,64,59,76,64,76,56,82,74,58,77,91,59,45,46,57,64,34,68,90,57,84,67,70,63,78,91,124

InterPro domains:
  IPR043502 DNA/RNA polymerase superfamily [SSF56672] (10-126)

pLDDT: mean 86.44, std 12.85, range [34.91, 95.62]

Mean predicted aligned error: 6.95 Å